Protein AF-A0A844U3K2-F1 (afdb_monomer_lite)

pLDDT: mean 70.66, std 17.95, range [29.78, 90.38]

Foldseek 3Di:
DDDDDDDDDPDDPDQFWFFDWFWWADDAQQPVGNPDGGQCPDPPCPPPTDI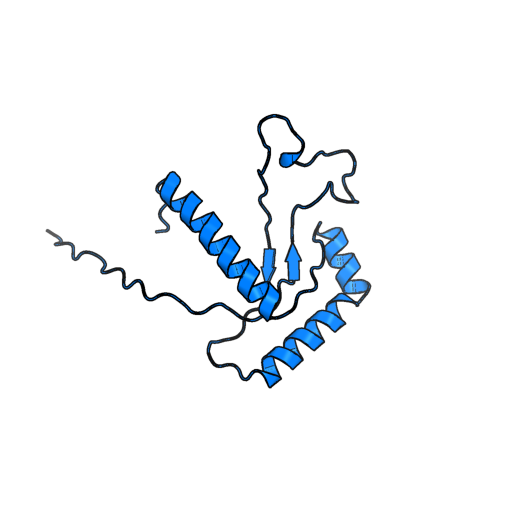DTDTDTDDPPPDPVVRVVRLVVSVVVCPDPVVCVVCSVVNIDTDRDGRVVNRVVVVVVVVVVVVVCVVVVDDDD

Structure (mmCIF, N/CA/C/O backbone):
data_AF-A0A844U3K2-F1
#
_entry.id   AF-A0A844U3K2-F1
#
loop_
_atom_site.group_PDB
_atom_site.id
_atom_site.type_symbol
_atom_site.label_atom_id
_atom_site.label_alt_id
_atom_site.label_comp_id
_atom_site.label_asym_id
_atom_site.label_entity_id
_atom_site.label_seq_id
_atom_site.pdbx_PDB_ins_code
_atom_site.Cartn_x
_atom_site.Cartn_y
_atom_site.Cartn_z
_atom_site.occupancy
_atom_site.B_iso_or_equiv
_atom_site.auth_seq_id
_atom_site.auth_comp_id
_atom_site.auth_asym_id
_atom_site.auth_atom_id
_atom_site.pdbx_PDB_model_num
ATOM 1 N N . MET A 1 1 ? -2.695 -46.057 -21.133 1.00 36.09 1 MET A N 1
ATOM 2 C CA . MET A 1 1 ? -3.716 -45.237 -21.817 1.00 36.09 1 MET A CA 1
ATOM 3 C C . MET A 1 1 ? -4.433 -44.411 -20.755 1.00 36.09 1 MET A C 1
ATOM 5 O O . MET A 1 1 ? -5.202 -44.981 -19.997 1.00 36.09 1 MET A O 1
ATOM 9 N N . ARG A 1 2 ? -4.100 -43.123 -20.600 1.00 29.78 2 ARG A N 1
ATOM 10 C CA . ARG A 1 2 ? -4.831 -42.188 -19.725 1.00 29.78 2 ARG A CA 1
ATOM 11 C C . ARG A 1 2 ? -5.384 -41.075 -20.608 1.00 29.78 2 ARG A C 1
ATOM 13 O O . ARG A 1 2 ? -4.611 -40.342 -21.214 1.00 29.78 2 ARG A O 1
ATOM 20 N N . SER A 1 3 ? -6.703 -41.031 -20.727 1.00 37.22 3 SER A N 1
ATOM 21 C CA . SER A 1 3 ? -7.475 -39.988 -21.396 1.00 37.22 3 SER A CA 1
ATOM 22 C C . SER A 1 3 ? -7.479 -38.721 -20.540 1.00 37.22 3 SER A C 1
ATOM 24 O O . SER A 1 3 ? -7.805 -38.788 -19.357 1.00 37.22 3 SER A O 1
ATOM 26 N N . GLY A 1 4 ? -7.094 -37.591 -21.134 1.00 34.12 4 GLY A N 1
ATOM 27 C CA . GLY A 1 4 ? -7.169 -36.273 -20.513 1.00 34.12 4 GLY A CA 1
ATOM 28 C C . GLY A 1 4 ? -8.562 -35.663 -20.652 1.00 34.12 4 GLY A C 1
ATOM 29 O O . GLY A 1 4 ? -9.132 -35.665 -21.741 1.00 34.12 4 GLY A O 1
ATOM 30 N N . GLU A 1 5 ? -9.080 -35.114 -19.557 1.00 35.31 5 GLU A N 1
ATOM 31 C CA . GLU A 1 5 ? -10.144 -34.110 -19.584 1.00 35.31 5 GLU A CA 1
ATOM 32 C C . GLU A 1 5 ? -9.515 -32.708 -19.493 1.00 35.31 5 GLU A C 1
ATOM 34 O O . GLU A 1 5 ? -8.607 -32.502 -18.681 1.00 35.31 5 GLU A O 1
ATOM 39 N N . PRO A 1 6 ? -9.957 -31.730 -20.304 1.00 40.91 6 PRO A N 1
ATOM 40 C CA . PRO A 1 6 ? -9.425 -30.376 -20.259 1.00 40.91 6 PRO A CA 1
ATOM 41 C C . PRO A 1 6 ? -10.077 -29.552 -19.138 1.00 40.91 6 PRO A C 1
ATOM 43 O O . PRO A 1 6 ? -11.301 -29.463 -19.027 1.00 40.91 6 PRO A O 1
ATOM 46 N N . TYR A 1 7 ? -9.233 -28.904 -18.333 1.00 34.94 7 TYR A N 1
ATOM 47 C CA . TYR A 1 7 ? -9.604 -27.956 -17.281 1.00 34.94 7 TYR A CA 1
ATOM 48 C C . TYR A 1 7 ? -10.477 -26.816 -17.843 1.00 34.94 7 TYR A C 1
ATOM 50 O O . TYR A 1 7 ? -10.039 -26.001 -18.657 1.00 34.94 7 TYR A O 1
ATOM 58 N N . ARG A 1 8 ? -11.736 -26.752 -17.400 1.00 35.28 8 ARG A N 1
ATOM 59 C CA . ARG A 1 8 ? -12.689 -25.682 -17.723 1.00 35.28 8 ARG A CA 1
ATOM 60 C C . ARG A 1 8 ? -12.436 -24.482 -16.801 1.00 35.28 8 ARG A C 1
ATOM 62 O O . ARG A 1 8 ? -12.943 -24.447 -15.683 1.00 35.28 8 ARG A O 1
ATOM 69 N N . ASN A 1 9 ? -11.689 -23.487 -17.280 1.00 35.06 9 ASN A N 1
ATOM 70 C CA . ASN A 1 9 ? -11.476 -22.215 -16.578 1.00 35.06 9 ASN A CA 1
ATOM 71 C C . ASN A 1 9 ? -12.769 -21.381 -16.542 1.00 35.06 9 ASN A C 1
ATOM 73 O O . ASN A 1 9 ? -13.102 -20.687 -17.503 1.00 35.06 9 ASN A O 1
ATOM 77 N N . GLN A 1 10 ? -13.495 -21.430 -15.424 1.00 34.06 10 GLN A N 1
ATOM 78 C CA . GLN A 1 10 ? -14.609 -20.521 -15.147 1.00 34.06 10 GLN A CA 1
ATOM 79 C C . GLN A 1 10 ? -14.060 -19.146 -14.733 1.00 34.06 10 GLN A C 1
ATOM 81 O O . GLN A 1 10 ? -13.820 -18.888 -13.557 1.00 34.06 10 GLN A O 1
ATOM 86 N N . HIS A 1 11 ? -13.848 -18.254 -15.702 1.00 37.47 11 HIS A N 1
ATOM 87 C CA . HIS A 1 11 ? -13.603 -16.837 -15.430 1.00 37.47 11 HIS A CA 1
ATOM 88 C C . HIS A 1 11 ? -14.927 -16.151 -15.072 1.00 37.47 11 HIS A C 1
ATOM 90 O O . HIS A 1 11 ? -15.677 -15.728 -15.949 1.00 37.47 11 HIS A O 1
ATOM 96 N N . THR A 1 12 ? -15.216 -16.016 -13.779 1.00 39.56 12 THR A N 1
ATOM 97 C CA . THR A 1 12 ? -16.156 -14.993 -13.298 1.00 39.56 12 THR A CA 1
ATOM 98 C C . THR A 1 12 ? -15.358 -13.775 -12.827 1.00 39.56 12 THR A C 1
ATOM 100 O O . THR A 1 12 ? -14.430 -13.960 -12.036 1.00 39.56 12 THR A O 1
ATOM 103 N N . PRO A 1 13 ? -15.691 -12.542 -13.251 1.00 38.34 13 PRO A N 1
ATOM 104 C CA . PRO A 1 13 ? -14.995 -11.346 -12.786 1.00 38.34 13 PRO A CA 1
ATOM 105 C C . PRO A 1 13 ? -15.170 -11.188 -11.267 1.00 38.34 13 PRO A C 1
ATOM 107 O O . PRO A 1 13 ? -16.288 -11.106 -10.754 1.00 38.34 13 PRO A O 1
ATOM 110 N N . SER A 1 14 ? -14.049 -11.197 -10.541 1.00 43.28 14 SER A N 1
ATOM 111 C CA . SER A 1 14 ? -14.012 -11.123 -9.078 1.00 43.28 14 SER A CA 1
ATOM 112 C C . SER A 1 14 ? -14.171 -9.671 -8.598 1.00 43.28 14 SER A C 1
ATOM 114 O O . SER A 1 14 ? -13.439 -8.794 -9.067 1.00 43.28 14 SER A O 1
ATOM 116 N N . PRO A 1 15 ? -15.102 -9.367 -7.672 1.00 49.84 15 PRO A N 1
ATOM 117 C CA . PRO A 1 15 ? -15.227 -8.027 -7.107 1.00 49.84 15 PRO A CA 1
ATOM 118 C C . PRO A 1 15 ? -14.035 -7.683 -6.194 1.00 49.84 15 PRO A C 1
ATOM 120 O O . PRO A 1 15 ? -13.535 -8.531 -5.457 1.00 49.84 15 PRO A O 1
ATOM 123 N N . ALA A 1 16 ? -13.603 -6.417 -6.250 1.00 44.94 16 ALA A N 1
ATOM 124 C CA . ALA A 1 16 ? -12.357 -5.907 -5.668 1.00 44.94 16 ALA A CA 1
ATOM 125 C C . ALA A 1 16 ? -12.157 -6.228 -4.165 1.00 44.94 16 ALA A C 1
ATOM 127 O O . ALA A 1 16 ? -13.105 -6.070 -3.384 1.00 44.94 16 ALA A O 1
ATOM 128 N N . PRO A 1 17 ? -10.936 -6.598 -3.722 1.00 44.72 17 PRO A N 1
ATOM 129 C CA . PRO A 1 17 ? -10.653 -6.833 -2.305 1.00 44.72 17 PRO A CA 1
ATOM 130 C C . PRO A 1 17 ? -10.538 -5.520 -1.515 1.00 44.72 17 PRO A C 1
ATOM 132 O O . PRO A 1 17 ? -9.952 -4.556 -1.998 1.00 44.72 17 PRO A O 1
ATOM 135 N N . ARG A 1 18 ? -11.060 -5.489 -0.278 1.00 50.22 18 ARG A N 1
ATOM 136 C CA . ARG A 1 18 ? -11.143 -4.288 0.580 1.00 50.22 18 ARG A CA 1
ATOM 137 C C . ARG A 1 18 ? -10.405 -4.439 1.918 1.00 50.22 18 ARG A C 1
ATOM 139 O O . ARG A 1 18 ? -11.086 -4.538 2.930 1.00 50.22 18 ARG A O 1
ATOM 146 N N . VAL A 1 19 ? -9.070 -4.395 1.982 1.00 41.34 19 VAL A N 1
ATOM 147 C CA . VAL A 1 19 ? -8.370 -3.965 3.224 1.00 41.34 19 VAL A CA 1
ATOM 148 C C . VAL A 1 19 ? -6.961 -3.416 2.961 1.00 41.34 19 VAL A C 1
ATOM 150 O O . VAL A 1 19 ? -6.033 -4.177 2.856 1.00 41.34 19 VAL A O 1
ATOM 153 N N . GLN A 1 20 ? -6.780 -2.101 2.916 1.00 48.97 20 GLN A N 1
ATOM 154 C CA . GLN A 1 20 ? -5.519 -1.342 3.067 1.00 48.97 20 GLN A CA 1
ATOM 155 C C . GLN A 1 20 ? -4.128 -1.972 2.738 1.00 48.97 20 GLN A C 1
ATOM 157 O O . GLN A 1 20 ? -3.649 -2.908 3.383 1.00 48.97 20 GLN A O 1
ATOM 162 N N . ARG A 1 21 ? -3.398 -1.334 1.805 1.00 48.97 21 ARG A N 1
ATOM 163 C CA . ARG A 1 21 ? -1.971 -1.603 1.546 1.00 48.97 21 ARG A CA 1
ATOM 164 C C . ARG A 1 21 ? -1.159 -1.114 2.733 1.00 48.97 21 ARG A C 1
ATOM 166 O O . ARG A 1 21 ? -1.330 0.023 3.157 1.00 48.97 21 ARG A O 1
ATOM 173 N N . PHE A 1 22 ? -0.255 -1.954 3.199 1.00 41.19 22 PHE A N 1
ATOM 174 C CA . PHE A 1 22 ? 0.560 -1.732 4.380 1.00 41.19 22 PHE A CA 1
ATOM 175 C C . PHE A 1 22 ? 2.050 -1.594 4.035 1.00 41.19 22 PHE A C 1
ATOM 177 O O . PHE A 1 22 ? 2.767 -0.856 4.700 1.00 41.19 22 PHE A O 1
ATOM 184 N N . ASN A 1 23 ? 2.514 -2.219 2.949 1.00 37.31 23 ASN A N 1
ATOM 185 C CA . ASN A 1 23 ? 3.910 -2.109 2.520 1.00 37.31 23 ASN A CA 1
ATOM 186 C C . ASN A 1 23 ? 4.014 -1.752 1.025 1.00 37.31 23 ASN A C 1
ATOM 188 O O . ASN A 1 23 ? 3.243 -2.267 0.210 1.00 37.31 23 ASN A O 1
ATOM 192 N N . ARG A 1 24 ? 4.954 -0.878 0.659 1.00 43.50 24 ARG A N 1
ATOM 193 C CA . ARG A 1 24 ? 5.426 -0.623 -0.710 1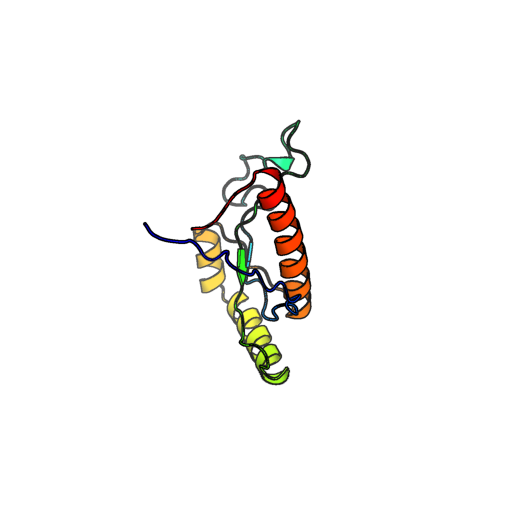.00 43.50 24 ARG A CA 1
ATOM 194 C C . ARG A 1 24 ? 6.950 -0.691 -0.692 1.00 43.50 24 ARG A C 1
ATOM 196 O O . ARG A 1 24 ? 7.586 0.076 0.022 1.00 43.50 24 ARG A O 1
ATOM 203 N N . ILE A 1 25 ? 7.509 -1.559 -1.519 1.00 46.81 25 ILE A N 1
ATOM 204 C CA . ILE A 1 25 ? 8.938 -1.617 -1.806 1.00 46.81 25 ILE A CA 1
ATOM 205 C C . ILE A 1 25 ? 9.123 -0.914 -3.159 1.00 46.81 25 ILE A C 1
ATOM 207 O O . ILE A 1 25 ? 8.307 -1.126 -4.042 1.00 46.81 25 ILE A O 1
ATOM 211 N N . THR A 1 26 ? 10.110 -0.029 -3.292 1.00 45.53 26 THR A N 1
ATOM 212 C CA . THR A 1 26 ? 10.464 0.739 -4.509 1.00 45.53 26 THR A CA 1
ATOM 213 C C . THR A 1 26 ? 9.543 1.917 -4.892 1.00 45.53 26 THR A C 1
ATOM 215 O O . THR A 1 26 ? 8.709 1.847 -5.782 1.00 45.53 26 THR A O 1
ATOM 218 N N . HIS A 1 27 ? 9.724 3.080 -4.272 1.00 45.09 27 HIS A N 1
ATOM 219 C CA . HIS A 1 27 ? 9.581 4.346 -5.004 1.00 45.09 27 HIS A CA 1
ATOM 220 C C . HIS A 1 27 ? 10.521 5.360 -4.351 1.00 45.09 27 HIS A C 1
ATOM 222 O O . HIS A 1 27 ? 10.420 5.571 -3.142 1.00 45.09 27 HIS A O 1
ATOM 228 N N . CYS A 1 28 ? 11.414 5.935 -5.161 1.00 44.62 28 CYS A N 1
ATOM 229 C CA . CYS A 1 28 ? 12.600 6.713 -4.786 1.00 44.62 28 CYS A CA 1
ATOM 230 C C . CYS A 1 28 ? 13.729 5.887 -4.158 1.00 44.62 28 CYS A C 1
ATOM 232 O O . CYS A 1 28 ? 13.476 4.929 -3.424 1.00 44.62 28 CYS A O 1
ATOM 234 N N . GLY A 1 29 ? 14.975 6.276 -4.464 1.00 50.50 29 GLY A N 1
ATOM 235 C CA . GLY A 1 29 ? 16.163 5.796 -3.763 1.00 50.50 29 GLY A CA 1
ATOM 236 C C . GLY A 1 29 ? 15.858 5.731 -2.275 1.00 50.50 29 GLY A C 1
ATOM 237 O O . GLY A 1 29 ? 15.312 6.681 -1.701 1.00 50.50 29 GLY A O 1
ATOM 238 N N . PHE A 1 30 ? 16.073 4.558 -1.679 1.00 55.25 30 PHE A N 1
ATOM 239 C CA . PHE A 1 30 ? 15.779 4.382 -0.267 1.00 55.25 30 PHE A CA 1
ATOM 240 C C . PHE A 1 30 ? 16.460 5.523 0.494 1.00 55.25 30 PHE A C 1
ATOM 242 O O . PHE A 1 30 ? 17.609 5.829 0.185 1.00 55.25 30 PHE A O 1
ATOM 249 N N . PRO A 1 31 ? 15.838 6.122 1.522 1.00 58.91 31 PRO A N 1
ATOM 250 C CA . PRO A 1 31 ? 16.558 7.042 2.406 1.00 58.91 31 PRO A CA 1
ATOM 251 C C . PRO A 1 31 ? 17.862 6.420 2.942 1.00 58.91 31 PRO A C 1
ATOM 253 O O . PRO A 1 31 ? 18.820 7.121 3.244 1.00 58.91 31 PRO A O 1
ATOM 256 N N . GLN A 1 32 ? 17.885 5.084 3.005 1.00 61.88 32 GLN A N 1
ATOM 257 C CA . GLN A 1 32 ? 19.013 4.239 3.381 1.00 61.88 32 GLN A CA 1
ATOM 258 C C . GLN A 1 32 ? 20.073 4.065 2.265 1.00 61.88 32 GLN A C 1
ATOM 260 O O . GLN A 1 32 ? 21.205 3.701 2.563 1.00 61.88 32 GLN A O 1
ATOM 265 N N . LEU A 1 33 ? 19.705 4.258 0.991 1.00 64.69 33 LEU A N 1
ATOM 266 C CA . LEU A 1 33 ? 20.531 4.070 -0.214 1.00 64.69 33 LEU A CA 1
ATOM 267 C C . LEU A 1 33 ? 20.359 5.256 -1.191 1.00 64.69 33 LEU A C 1
ATOM 269 O O . LEU A 1 33 ? 19.843 5.072 -2.296 1.00 64.69 33 LEU A O 1
ATOM 273 N N . PRO A 1 34 ? 20.765 6.476 -0.800 1.00 66.12 34 PRO A N 1
ATOM 274 C CA . PRO A 1 34 ? 20.563 7.683 -1.607 1.00 66.12 34 PRO A CA 1
ATOM 275 C C . PRO A 1 34 ? 21.364 7.687 -2.918 1.00 66.12 34 PRO A C 1
ATOM 277 O O . PRO A 1 34 ? 20.968 8.351 -3.869 1.00 66.12 34 PRO A O 1
ATOM 280 N N . ASP A 1 35 ? 22.464 6.934 -2.979 1.00 66.81 35 ASP A N 1
ATOM 281 C CA . ASP A 1 35 ? 23.359 6.888 -4.142 1.00 66.81 35 ASP A CA 1
ATOM 282 C C . ASP A 1 35 ? 22.928 5.862 -5.205 1.00 66.81 35 ASP A C 1
ATOM 284 O O . ASP A 1 35 ? 23.575 5.733 -6.244 1.00 66.81 35 ASP A O 1
ATOM 288 N N . VAL A 1 36 ? 21.860 5.096 -4.949 1.00 68.88 36 VAL A N 1
ATOM 289 C CA . VAL A 1 36 ? 21.363 4.075 -5.877 1.00 68.88 36 VAL A CA 1
ATOM 290 C C . VAL A 1 36 ? 20.164 4.640 -6.644 1.00 68.88 36 VAL A C 1
ATOM 292 O O . VAL A 1 36 ? 19.090 4.784 -6.050 1.00 68.88 36 VAL A O 1
ATOM 295 N N . PRO A 1 37 ? 20.310 4.942 -7.949 1.00 65.62 37 PRO A N 1
ATOM 296 C CA . PRO A 1 37 ? 19.205 5.447 -8.752 1.00 65.62 37 PRO A CA 1
ATOM 297 C C . PRO A 1 37 ? 18.133 4.370 -8.930 1.00 65.62 37 PRO A C 1
ATOM 299 O O . PRO A 1 37 ? 18.423 3.169 -8.998 1.00 65.62 37 PRO A O 1
ATOM 302 N N . ALA A 1 38 ? 16.877 4.796 -9.032 1.00 72.19 38 ALA A N 1
ATOM 303 C CA . ALA A 1 38 ? 15.802 3.895 -9.415 1.00 72.19 38 ALA A CA 1
ATOM 304 C C . ALA A 1 38 ? 16.007 3.437 -10.867 1.00 72.19 38 ALA A C 1
ATOM 306 O O . ALA A 1 38 ? 16.476 4.201 -11.706 1.00 72.19 38 ALA A O 1
ATOM 307 N N . LEU A 1 39 ? 15.592 2.210 -11.203 1.00 73.94 39 LEU A N 1
ATOM 308 C CA . LEU A 1 39 ? 15.681 1.728 -12.589 1.00 73.94 39 LEU A CA 1
ATOM 309 C C . LEU A 1 39 ? 14.961 2.668 -13.561 1.00 73.94 39 LEU A C 1
ATOM 311 O O . LEU A 1 39 ? 15.489 2.940 -14.626 1.00 73.94 39 LEU A O 1
ATOM 315 N N . ALA A 1 40 ? 13.819 3.234 -13.164 1.00 74.94 40 ALA A N 1
ATOM 316 C CA . ALA A 1 40 ? 13.081 4.203 -13.971 1.00 74.94 40 ALA A CA 1
ATOM 317 C C . ALA A 1 40 ? 13.859 5.493 -14.308 1.00 74.94 40 ALA A C 1
ATOM 319 O O . ALA A 1 40 ? 13.472 6.194 -15.240 1.00 74.94 40 ALA A O 1
ATOM 320 N N . GLU A 1 41 ? 14.922 5.812 -13.563 1.00 70.69 41 GLU A N 1
ATOM 321 C CA . GLU A 1 41 ? 15.791 6.979 -13.777 1.00 70.69 41 GLU A CA 1
ATOM 322 C C . GLU A 1 41 ? 16.959 6.672 -14.730 1.00 70.69 41 GLU A C 1
ATOM 324 O O . GLU A 1 41 ? 17.693 7.578 -15.119 1.00 70.69 41 GLU A O 1
ATOM 329 N N . ILE A 1 42 ? 17.137 5.405 -15.118 1.00 77.38 42 ILE A N 1
ATOM 330 C CA . ILE A 1 42 ? 18.146 4.973 -16.086 1.00 77.38 42 ILE A CA 1
ATOM 331 C C . ILE A 1 42 ? 17.536 5.013 -17.491 1.00 77.38 42 ILE A C 1
ATOM 333 O O . ILE A 1 42 ? 16.438 4.500 -17.731 1.00 77.38 42 ILE A O 1
ATOM 337 N N . ASP A 1 43 ? 18.273 5.589 -18.441 1.00 77.12 43 ASP A N 1
ATOM 338 C CA . ASP A 1 43 ? 17.860 5.651 -19.842 1.00 77.12 43 ASP A CA 1
ATOM 339 C C . ASP A 1 43 ? 17.486 4.261 -20.384 1.00 77.12 43 ASP A C 1
ATOM 341 O O . ASP A 1 43 ? 18.216 3.281 -20.227 1.00 77.12 43 ASP A O 1
ATOM 345 N N . GLY A 1 44 ? 16.322 4.175 -21.034 1.00 74.00 44 GLY A N 1
ATOM 346 C CA . GLY A 1 44 ? 15.775 2.923 -21.574 1.00 74.00 44 GLY A CA 1
ATOM 347 C C . GLY A 1 44 ? 14.865 2.138 -20.621 1.00 74.00 44 GLY A C 1
ATOM 348 O O . GLY A 1 44 ? 14.215 1.194 -21.065 1.00 74.00 44 GLY A O 1
ATOM 349 N N . PHE A 1 45 ? 14.742 2.551 -19.356 1.00 74.75 45 PHE A N 1
ATOM 350 C CA . PHE A 1 45 ? 13.887 1.904 -18.349 1.00 74.75 45 PHE A CA 1
ATOM 351 C C . PHE A 1 45 ? 12.732 2.796 -17.869 1.00 74.75 45 PHE A C 1
ATOM 353 O O . PHE A 1 45 ? 12.120 2.533 -16.835 1.00 74.75 45 PHE A O 1
ATOM 360 N N . ALA A 1 46 ? 12.392 3.841 -18.626 1.00 71.88 46 ALA A N 1
ATOM 361 C CA . ALA A 1 46 ? 11.278 4.727 -18.302 1.00 71.88 46 ALA A CA 1
ATOM 362 C C . ALA A 1 46 ? 9.970 3.931 -18.098 1.00 71.88 46 ALA A C 1
ATOM 364 O O . ALA A 1 46 ? 9.555 3.152 -18.956 1.00 71.88 46 ALA A O 1
ATOM 365 N N . GLY A 1 47 ? 9.324 4.122 -16.943 1.00 71.94 47 GLY A N 1
ATOM 366 C CA . GLY A 1 47 ? 8.107 3.393 -16.558 1.00 71.94 47 GLY A CA 1
ATOM 367 C C . GLY A 1 47 ? 8.341 1.997 -15.963 1.00 71.94 47 GLY A C 1
ATOM 368 O O . GLY A 1 47 ? 7.374 1.326 -15.597 1.00 71.94 47 GLY A O 1
ATOM 369 N N . TYR A 1 48 ? 9.596 1.556 -15.828 1.00 67.75 48 TYR A N 1
ATOM 370 C CA . TYR A 1 48 ? 9.935 0.303 -15.161 1.00 67.75 48 TYR A CA 1
ATOM 371 C C . TYR A 1 48 ? 9.853 0.465 -13.640 1.00 67.75 48 TYR A C 1
ATOM 373 O O . TYR A 1 48 ? 10.747 1.007 -12.992 1.00 67.75 48 TYR A O 1
ATOM 381 N N . GLU A 1 49 ? 8.766 -0.037 -13.062 1.00 71.94 49 GLU A N 1
ATOM 382 C CA . GLU A 1 49 ? 8.522 -0.009 -11.622 1.00 71.94 49 GLU A CA 1
ATOM 383 C C . GLU A 1 49 ? 8.020 -1.381 -11.164 1.00 71.94 49 GLU A C 1
ATOM 385 O O . GLU A 1 49 ? 6.963 -1.841 -11.603 1.00 71.94 49 GLU A O 1
ATOM 390 N N . ILE A 1 50 ? 8.761 -2.048 -10.277 1.00 70.88 50 ILE A N 1
ATOM 391 C CA . ILE A 1 50 ? 8.338 -3.299 -9.640 1.00 70.88 50 ILE A CA 1
ATOM 392 C C . ILE A 1 50 ? 8.449 -3.126 -8.136 1.00 70.88 50 ILE A C 1
ATOM 394 O O . ILE A 1 50 ? 9.531 -2.914 -7.583 1.00 70.88 50 ILE A O 1
ATOM 398 N N . ASN A 1 51 ? 7.290 -3.248 -7.498 1.00 72.12 51 ASN A N 1
ATOM 399 C CA . ASN A 1 51 ? 7.121 -2.950 -6.097 1.00 72.12 51 ASN A CA 1
ATOM 400 C C . ASN A 1 51 ? 6.510 -4.149 -5.411 1.00 72.12 51 ASN A C 1
ATOM 402 O O . ASN A 1 51 ? 5.353 -4.476 -5.665 1.00 72.12 51 ASN A O 1
ATOM 406 N N . THR A 1 52 ? 7.237 -4.768 -4.491 1.00 75.25 52 THR A N 1
ATOM 407 C CA . THR A 1 52 ? 6.615 -5.744 -3.601 1.00 75.25 52 THR A CA 1
ATOM 408 C C . THR A 1 52 ? 5.738 -4.995 -2.60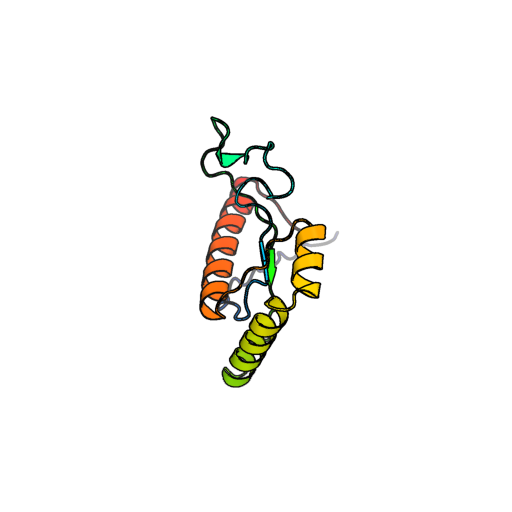6 1.00 75.25 52 THR A C 1
ATOM 410 O O . THR A 1 52 ? 6.093 -3.926 -2.102 1.00 75.25 52 THR A O 1
ATOM 413 N N . TRP A 1 53 ? 4.547 -5.512 -2.342 1.00 80.38 53 TRP A N 1
ATOM 414 C CA . TRP A 1 53 ? 3.625 -4.891 -1.410 1.00 80.38 53 TRP A CA 1
ATOM 415 C C . TRP A 1 53 ? 2.898 -5.916 -0.572 1.00 80.38 53 TRP A C 1
ATOM 417 O O . TRP A 1 53 ? 2.677 -7.046 -0.988 1.00 80.38 53 TRP A O 1
ATOM 427 N N . ASN A 1 54 ? 2.520 -5.480 0.623 1.00 81.12 54 ASN A N 1
ATOM 428 C CA . ASN A 1 54 ? 1.719 -6.267 1.543 1.00 81.12 54 ASN A CA 1
ATOM 429 C C . ASN A 1 54 ? 0.426 -5.512 1.815 1.00 81.12 54 ASN A C 1
ATOM 431 O O . ASN A 1 54 ? 0.438 -4.283 1.930 1.00 81.12 54 ASN A O 1
ATOM 435 N N . ALA A 1 55 ? -0.674 -6.241 1.927 1.00 83.88 55 ALA A N 1
ATOM 436 C CA . ALA A 1 55 ? -1.964 -5.729 2.354 1.00 83.88 55 ALA A CA 1
ATOM 437 C C . ALA A 1 55 ? -2.596 -6.734 3.313 1.00 83.88 55 ALA A C 1
ATOM 439 O O . ALA A 1 55 ? -2.376 -7.939 3.188 1.00 83.88 55 ALA A O 1
ATOM 440 N N . LEU A 1 56 ? -3.392 -6.241 4.258 1.00 84.31 56 LEU A N 1
ATOM 441 C CA . LEU A 1 56 ? -4.309 -7.119 4.978 1.00 84.31 56 LEU A CA 1
ATOM 442 C C . LEU A 1 56 ? -5.477 -7.436 4.028 1.00 84.31 56 LEU A C 1
ATOM 444 O O . LEU A 1 56 ? -5.677 -6.721 3.065 1.00 84.31 56 LEU A O 1
ATOM 448 N N . LEU A 1 57 ? -6.241 -8.508 4.206 1.00 83.69 57 LEU A N 1
ATOM 449 C CA . LEU A 1 57 ? -7.452 -8.758 3.411 1.00 83.69 57 LEU A CA 1
ATOM 450 C C . LEU A 1 57 ? -8.505 -9.396 4.315 1.00 83.69 57 LEU A C 1
ATOM 452 O O . LEU A 1 57 ? -8.173 -10.178 5.201 1.00 83.69 57 LEU A O 1
ATOM 456 N N . ALA A 1 58 ? -9.771 -9.045 4.104 1.00 85.12 58 ALA A N 1
ATOM 457 C CA . ALA A 1 58 ? -10.903 -9.597 4.841 1.00 85.12 58 ALA A CA 1
ATOM 458 C C . ALA A 1 58 ? -11.766 -10.463 3.906 1.00 85.12 58 ALA A C 1
ATOM 460 O O . ALA A 1 58 ? -11.829 -10.176 2.704 1.00 85.12 58 ALA A O 1
ATOM 461 N N . PRO A 1 59 ? -12.441 -11.507 4.426 1.00 85.62 59 PRO A N 1
ATOM 462 C CA . PRO A 1 59 ? -13.324 -12.351 3.630 1.00 85.62 59 PRO A CA 1
ATOM 463 C C . PRO A 1 59 ? -14.436 -11.580 2.911 1.00 85.62 59 PRO A C 1
ATOM 465 O O . PRO A 1 59 ? -14.887 -10.510 3.329 1.00 85.62 59 PRO A O 1
ATOM 468 N N . LYS A 1 60 ? -14.950 -12.171 1.831 1.00 80.19 60 LYS A N 1
ATOM 469 C CA . LYS A 1 60 ? -16.109 -11.622 1.125 1.00 80.19 60 LYS A CA 1
ATOM 470 C C . LYS A 1 60 ? -17.313 -11.562 2.070 1.00 80.19 60 LYS A C 1
ATOM 472 O O . LYS A 1 60 ? -17.677 -12.561 2.680 1.00 80.19 60 LYS A O 1
ATOM 477 N N . GLY A 1 61 ? -17.950 -10.394 2.144 1.00 83.19 61 GLY A N 1
ATOM 478 C CA . GLY A 1 61 ? -19.138 -10.173 2.973 1.00 83.19 61 GLY A CA 1
ATOM 479 C C . GLY A 1 61 ? -18.854 -9.628 4.373 1.00 83.19 61 GLY A C 1
ATOM 480 O O . GLY A 1 61 ? -19.800 -9.441 5.135 1.00 83.19 61 GLY A O 1
ATOM 481 N N . THR A 1 62 ? -17.597 -9.324 4.723 1.00 86.56 62 THR A N 1
ATOM 482 C CA . THR A 1 62 ? -17.303 -8.624 5.980 1.00 86.56 62 THR A CA 1
ATOM 483 C C . THR A 1 62 ? -18.063 -7.288 6.042 1.00 86.56 62 THR A C 1
ATOM 485 O O . THR A 1 62 ? -17.965 -6.488 5.105 1.00 86.56 62 THR A O 1
ATOM 488 N N . PRO A 1 63 ? -18.816 -7.014 7.126 1.00 90.38 63 PRO A N 1
ATOM 489 C CA . PRO A 1 63 ? -19.554 -5.766 7.269 1.00 90.38 63 PRO A CA 1
ATOM 490 C C . PRO A 1 63 ? -18.644 -4.537 7.201 1.00 90.38 63 PRO A C 1
ATOM 492 O O . PRO A 1 63 ? -17.548 -4.527 7.766 1.00 90.38 63 PRO A O 1
ATOM 495 N N . ALA A 1 64 ? -19.134 -3.461 6.579 1.00 85.44 64 ALA A N 1
ATOM 496 C CA . ALA A 1 64 ? -18.371 -2.223 6.405 1.00 85.44 64 ALA A CA 1
ATOM 497 C C . ALA A 1 64 ? -17.875 -1.627 7.735 1.00 85.44 64 ALA A C 1
ATOM 499 O O . ALA A 1 64 ? -16.767 -1.103 7.793 1.00 85.44 64 ALA A O 1
ATOM 500 N N . GLY A 1 65 ? -18.652 -1.763 8.816 1.00 88.50 65 GLY A N 1
ATOM 501 C CA . GLY A 1 65 ? -18.239 -1.321 10.151 1.00 88.50 65 GLY A CA 1
ATOM 502 C C . GLY A 1 65 ? -16.956 -2.005 10.632 1.00 88.50 65 GLY A C 1
ATOM 503 O O . GLY A 1 65 ? -16.035 -1.328 11.073 1.00 88.50 65 GLY A O 1
ATOM 504 N N . VAL A 1 66 ? -16.851 -3.326 10.454 1.00 89.62 66 VAL A N 1
ATOM 505 C CA . VAL A 1 66 ? -15.658 -4.102 10.834 1.00 89.62 66 VAL A CA 1
ATOM 506 C C . VAL A 1 66 ? -14.454 -3.694 9.985 1.00 89.62 66 VAL A C 1
ATOM 508 O O . VAL A 1 66 ? -13.362 -3.508 10.516 1.00 89.62 66 VAL A O 1
ATOM 511 N N . ILE A 1 67 ? -14.652 -3.489 8.679 1.00 87.69 67 ILE A N 1
ATOM 512 C CA . ILE A 1 67 ? -13.593 -3.024 7.768 1.00 87.69 67 ILE A CA 1
ATOM 513 C C . ILE A 1 67 ? -13.064 -1.655 8.210 1.00 87.69 67 ILE A C 1
ATOM 515 O O . ILE A 1 67 ? -11.851 -1.450 8.271 1.00 87.69 67 ILE A O 1
ATOM 519 N N . ASN A 1 68 ? -13.961 -0.732 8.554 1.00 86.88 68 ASN A N 1
ATOM 520 C CA . ASN A 1 68 ? -13.585 0.602 9.011 1.00 86.88 68 ASN A CA 1
ATOM 521 C C . ASN A 1 68 ? -12.810 0.540 10.332 1.00 86.88 68 ASN A C 1
ATOM 523 O O . ASN A 1 68 ? -11.792 1.217 10.466 1.00 86.88 68 ASN A O 1
ATOM 527 N N . THR A 1 69 ? -13.231 -0.308 11.274 1.00 89.31 69 THR A N 1
ATOM 528 C CA . THR A 1 69 ? -12.500 -0.533 12.528 1.00 89.31 69 THR A CA 1
ATOM 529 C C . THR A 1 69 ? -11.100 -1.094 12.277 1.00 89.31 69 THR A C 1
ATOM 531 O O . THR A 1 69 ? -10.136 -0.582 12.842 1.00 89.31 69 THR A O 1
ATOM 534 N N . LEU A 1 70 ? -10.959 -2.096 11.402 1.00 88.31 70 LEU A N 1
ATOM 535 C CA . LEU A 1 70 ? -9.658 -2.682 11.061 1.00 88.31 70 LEU A CA 1
ATOM 536 C C . LEU A 1 70 ? -8.733 -1.667 10.383 1.00 88.31 70 LEU A C 1
ATOM 538 O O . LEU A 1 70 ? -7.567 -1.559 10.753 1.00 88.31 70 LEU A O 1
ATOM 542 N N . SER A 1 71 ? -9.252 -0.887 9.431 1.00 87.56 71 SER A N 1
ATOM 543 C CA . SER A 1 71 ? -8.469 0.157 8.765 1.00 87.56 71 SER A CA 1
ATOM 544 C C . SER A 1 71 ? -8.049 1.261 9.738 1.00 87.56 71 SER A C 1
ATOM 546 O O . SER A 1 71 ? -6.907 1.714 9.698 1.00 87.56 71 SER A O 1
ATOM 548 N N . ALA A 1 72 ? -8.928 1.670 10.656 1.00 88.00 72 ALA A N 1
ATOM 549 C CA . ALA A 1 72 ? -8.582 2.639 11.692 1.00 88.00 72 ALA A CA 1
ATOM 550 C C . ALA A 1 72 ? -7.491 2.102 12.635 1.00 88.00 72 ALA A C 1
ATOM 552 O O . ALA A 1 72 ? -6.535 2.818 12.934 1.00 88.00 72 ALA A O 1
ATOM 553 N N . ALA A 1 73 ? -7.59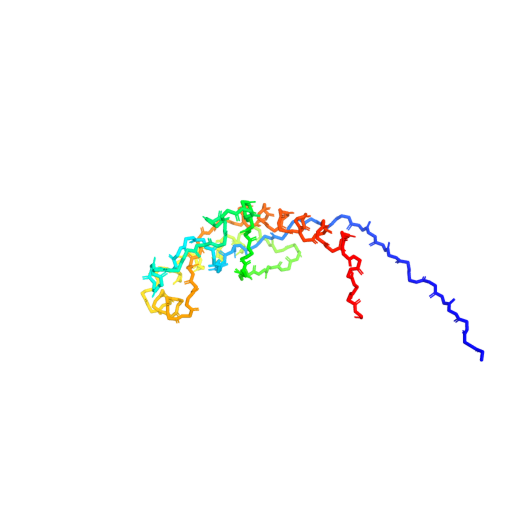4 0.837 13.054 1.00 88.69 73 ALA A N 1
ATOM 554 C CA . ALA A 1 73 ? -6.602 0.186 13.905 1.00 88.69 73 ALA A CA 1
ATOM 555 C C . ALA A 1 73 ? -5.238 0.047 13.207 1.00 88.69 73 ALA A C 1
ATOM 557 O O . ALA A 1 73 ? -4.214 0.365 13.809 1.00 88.69 73 ALA A O 1
ATOM 558 N N . LEU A 1 74 ? -5.214 -0.346 11.928 1.00 86.19 74 LEU A N 1
ATOM 559 C CA . LEU A 1 74 ? -3.990 -0.405 11.121 1.00 86.19 74 LEU A CA 1
ATOM 560 C C . LEU A 1 74 ? -3.338 0.972 10.982 1.00 86.19 74 LEU A C 1
ATOM 562 O O . LEU A 1 74 ? -2.145 1.120 11.239 1.00 86.19 74 LEU A O 1
ATOM 566 N N . ASN A 1 75 ? -4.123 1.999 10.654 1.00 85.31 75 ASN A N 1
ATOM 567 C CA . ASN A 1 75 ? -3.634 3.375 10.573 1.00 85.31 75 ASN A CA 1
ATOM 568 C C . ASN A 1 75 ? -3.050 3.871 11.899 1.00 85.31 75 ASN A C 1
ATOM 570 O O . ASN A 1 75 ? -2.051 4.590 11.907 1.00 85.31 75 ASN A O 1
ATOM 574 N N . ALA A 1 76 ? -3.657 3.498 13.026 1.00 86.69 76 ALA A N 1
ATOM 575 C CA . ALA A 1 76 ? -3.126 3.819 14.344 1.00 86.69 76 ALA A CA 1
ATOM 576 C C . ALA A 1 76 ? -1.817 3.063 14.626 1.00 86.69 76 ALA A C 1
ATOM 578 O O . ALA A 1 76 ? -0.846 3.677 15.069 1.00 86.69 76 ALA A O 1
ATOM 579 N N . ALA A 1 77 ? -1.752 1.767 14.309 1.00 85.44 77 ALA A N 1
ATOM 580 C CA . ALA A 1 77 ? -0.551 0.952 14.479 1.00 85.44 77 ALA A CA 1
ATOM 581 C C . ALA A 1 77 ? 0.628 1.493 13.654 1.00 85.44 77 ALA A C 1
ATOM 583 O O . ALA A 1 77 ? 1.737 1.607 14.171 1.00 85.44 77 ALA A O 1
ATOM 584 N N . MET A 1 78 ? 0.380 1.945 12.422 1.00 82.06 78 MET A N 1
ATOM 585 C CA . MET A 1 78 ? 1.395 2.564 11.559 1.00 82.06 78 MET A CA 1
ATOM 586 C C . MET A 1 78 ? 1.984 3.865 12.110 1.00 82.06 78 MET A C 1
ATOM 588 O O . MET A 1 78 ? 3.058 4.292 11.688 1.00 82.06 78 MET A O 1
ATOM 592 N N . LYS A 1 79 ? 1.316 4.506 13.074 1.00 83.81 79 LYS A N 1
ATOM 593 C CA . LYS A 1 79 ? 1.860 5.672 13.779 1.00 83.81 79 LYS A CA 1
ATOM 594 C C . LYS A 1 79 ? 2.796 5.277 14.924 1.00 83.81 79 LYS A C 1
ATOM 596 O O . LYS A 1 79 ? 3.493 6.151 15.438 1.00 83.81 79 LYS A O 1
ATOM 601 N N . SER A 1 80 ? 2.876 4.004 15.307 1.00 86.94 80 SER A N 1
ATOM 602 C CA . SER A 1 80 ? 3.826 3.549 16.322 1.00 86.94 80 SER A CA 1
ATOM 603 C C . SER A 1 80 ? 5.271 3.757 15.844 1.00 86.94 80 SER A C 1
ATOM 605 O O . SER A 1 80 ? 5.631 3.264 14.771 1.00 86.94 80 SER A O 1
ATOM 607 N N . PRO A 1 81 ? 6.123 4.458 16.615 1.00 84.62 81 PRO A N 1
ATOM 608 C CA . PRO A 1 81 ? 7.539 4.614 16.286 1.00 84.62 81 PRO A CA 1
ATOM 609 C C . PRO A 1 81 ? 8.263 3.270 16.178 1.00 84.62 81 PRO A C 1
ATOM 611 O O . PRO A 1 81 ? 9.111 3.104 15.312 1.00 84.62 81 PRO A O 1
ATOM 614 N N . THR A 1 82 ? 7.895 2.292 17.010 1.00 86.88 82 THR A N 1
ATOM 615 C CA . THR A 1 82 ? 8.500 0.954 17.008 1.00 86.88 82 THR A CA 1
ATOM 616 C C . THR A 1 82 ? 8.220 0.204 15.709 1.00 86.88 82 THR A C 1
ATOM 618 O O . THR A 1 82 ? 9.128 -0.397 15.145 1.00 86.88 82 THR A O 1
ATOM 621 N N . LEU A 1 83 ? 6.981 0.266 15.206 1.00 83.75 83 LEU A N 1
ATOM 622 C CA . LEU A 1 83 ? 6.628 -0.359 13.928 1.00 83.75 83 LEU A CA 1
ATOM 623 C C . LEU A 1 83 ? 7.305 0.354 12.759 1.00 83.75 83 LEU A C 1
ATOM 625 O O . LEU A 1 83 ? 7.854 -0.308 11.888 1.00 83.75 83 LEU A O 1
ATOM 629 N N . ARG A 1 84 ? 7.338 1.692 12.771 1.00 81.12 84 ARG A N 1
ATOM 630 C CA . ARG A 1 84 ? 8.049 2.465 11.743 1.00 81.12 84 ARG A CA 1
ATOM 631 C C . ARG A 1 84 ? 9.532 2.113 11.687 1.00 81.12 84 ARG A C 1
ATOM 633 O O . ARG A 1 84 ? 10.008 1.739 10.629 1.00 81.12 84 ARG A O 1
ATOM 640 N N . GLN A 1 85 ? 10.211 2.087 12.833 1.00 82.69 85 GLN A N 1
ATOM 641 C CA . GLN A 1 85 ? 11.613 1.666 12.911 1.00 82.69 85 GLN A CA 1
ATOM 642 C C . GLN A 1 85 ? 11.836 0.235 12.416 1.00 82.69 85 GLN A C 1
ATOM 644 O O . GLN A 1 85 ? 12.891 -0.060 11.859 1.00 82.69 85 GLN A O 1
ATOM 649 N N . HIS A 1 86 ? 10.879 -0.668 12.637 1.00 83.75 86 HIS A N 1
ATOM 650 C CA . HIS A 1 86 ? 10.975 -2.023 12.111 1.00 83.75 86 HIS A CA 1
ATOM 651 C C . HIS A 1 86 ? 10.899 -2.036 10.581 1.00 83.75 86 HIS A C 1
ATOM 653 O O . HIS A 1 86 ? 11.756 -2.656 9.954 1.00 83.75 86 HIS A O 1
ATOM 659 N N . PHE A 1 87 ? 9.938 -1.327 9.983 1.00 80.25 87 PHE A N 1
ATOM 660 C CA . PHE A 1 87 ? 9.830 -1.235 8.524 1.00 80.25 87 PHE A CA 1
ATOM 661 C C . PHE A 1 87 ? 11.018 -0.511 7.902 1.00 80.25 87 PHE A C 1
ATOM 663 O O . PHE A 1 87 ? 11.559 -0.991 6.912 1.00 80.25 87 PHE A O 1
ATOM 670 N N . ASP A 1 88 ? 11.505 0.558 8.532 1.00 77.00 88 ASP A N 1
ATOM 671 C CA . ASP A 1 88 ? 12.693 1.275 8.068 1.00 77.00 88 ASP A CA 1
ATOM 672 C C . ASP A 1 88 ? 13.915 0.342 8.013 1.00 77.00 88 ASP A C 1
ATOM 674 O O . ASP A 1 88 ? 14.667 0.362 7.036 1.00 77.00 88 ASP A O 1
ATOM 678 N N . LYS A 1 89 ? 14.093 -0.525 9.023 1.00 78.56 89 LYS A N 1
ATOM 679 C CA . LYS A 1 89 ? 15.158 -1.546 9.039 1.00 78.56 89 LYS A CA 1
ATOM 680 C C . LYS A 1 89 ? 14.993 -2.608 7.955 1.00 78.56 89 LYS A C 1
ATOM 682 O O . LYS A 1 89 ? 15.992 -3.120 7.465 1.00 78.56 89 LYS A O 1
ATOM 687 N N . GLU A 1 90 ? 13.759 -2.943 7.594 1.00 76.31 90 GLU A N 1
ATOM 688 C CA . GLU A 1 90 ? 13.459 -3.901 6.524 1.00 76.31 90 GLU A CA 1
ATOM 689 C C . GLU A 1 90 ? 13.485 -3.273 5.123 1.00 76.31 90 GLU A C 1
ATOM 691 O O . GLU A 1 90 ? 13.269 -3.975 4.138 1.00 76.31 90 GLU A O 1
ATOM 696 N N . GLY A 1 91 ? 13.736 -1.963 5.003 1.00 69.00 91 GLY A N 1
ATOM 697 C CA . GLY A 1 91 ? 13.625 -1.270 3.718 1.00 69.00 91 GLY A CA 1
ATOM 698 C C . GLY A 1 91 ? 12.183 -1.264 3.199 1.00 69.00 91 GLY A C 1
ATOM 699 O O . GLY A 1 91 ? 11.934 -1.376 2.002 1.00 69.00 91 GLY A O 1
ATOM 700 N N . ALA A 1 92 ? 11.212 -1.177 4.101 1.00 71.50 92 ALA A N 1
ATOM 701 C CA . ALA A 1 92 ? 9.796 -1.069 3.798 1.00 71.50 92 ALA A CA 1
ATOM 702 C C . ALA A 1 92 ? 9.318 0.345 4.129 1.00 71.50 92 ALA A C 1
ATOM 704 O O . ALA A 1 92 ? 9.600 0.865 5.205 1.00 71.50 92 ALA A O 1
ATOM 705 N N . VAL A 1 93 ? 8.557 0.965 3.225 1.00 70.62 93 VAL A N 1
ATOM 706 C CA . VAL A 1 93 ? 7.912 2.251 3.511 1.00 70.62 93 VAL A CA 1
ATOM 707 C C . VAL A 1 93 ? 6.467 1.979 3.932 1.00 70.62 93 VAL A C 1
ATOM 709 O O . VAL A 1 93 ? 5.688 1.456 3.122 1.00 70.62 93 VAL A O 1
ATOM 712 N N . PRO A 1 94 ? 6.079 2.320 5.177 1.00 68.69 94 PRO A N 1
ATOM 713 C CA . PRO A 1 94 ? 4.714 2.144 5.646 1.00 68.69 94 PRO A CA 1
ATOM 714 C C . PRO A 1 94 ? 3.744 2.945 4.775 1.00 68.69 94 PRO A C 1
ATOM 716 O O . PRO A 1 94 ? 3.794 4.175 4.738 1.00 68.69 94 PRO A O 1
ATOM 719 N N . ALA A 1 95 ? 2.834 2.256 4.088 1.00 70.81 95 ALA A N 1
ATOM 720 C CA . ALA A 1 95 ? 1.774 2.909 3.331 1.00 70.81 95 ALA A CA 1
ATOM 721 C C . ALA A 1 95 ? 0.525 3.046 4.209 1.00 70.81 95 ALA A C 1
ATOM 723 O O . ALA A 1 95 ? 0.077 2.080 4.824 1.00 70.81 95 ALA A O 1
ATOM 724 N N . GLN A 1 96 ? -0.055 4.244 4.251 1.00 72.38 96 GLN A N 1
ATOM 725 C CA . GLN A 1 96 ? -1.396 4.467 4.788 1.00 72.38 96 GLN A CA 1
ATOM 726 C C . GLN A 1 96 ? -2.335 4.660 3.599 1.00 72.38 96 GLN A C 1
ATOM 728 O O . GLN A 1 96 ? -2.117 5.546 2.781 1.00 72.38 96 GLN A O 1
ATOM 733 N N . SER A 1 97 ? -3.348 3.805 3.479 1.00 76.31 97 SER A N 1
ATOM 734 C CA . SER A 1 97 ? -4.392 3.922 2.448 1.00 76.31 97 SER A CA 1
ATOM 735 C C . SER A 1 97 ? -5.814 3.762 2.999 1.00 76.31 97 SER A C 1
ATOM 737 O O . SER A 1 97 ? -6.034 3.301 4.112 1.00 76.31 97 SER A O 1
ATOM 739 N N . THR A 1 98 ? -6.839 4.129 2.255 1.00 84.69 98 THR A N 1
ATOM 740 C CA . THR A 1 98 ? -8.215 3.753 2.597 1.00 84.69 98 THR A CA 1
ATOM 741 C C . THR A 1 98 ? -8.539 2.357 2.046 1.00 84.69 98 THR A C 1
ATOM 743 O O . THR A 1 98 ? -7.876 1.872 1.123 1.00 84.69 98 THR A O 1
ATOM 746 N N . PRO A 1 99 ? -9.581 1.671 2.550 1.00 83.12 99 PRO A N 1
ATOM 747 C CA . PRO A 1 99 ? -10.043 0.423 1.938 1.00 83.12 99 PRO A CA 1
ATOM 748 C C . PRO A 1 99 ? -10.401 0.579 0.451 1.00 83.12 99 PRO A C 1
ATOM 750 O O . PRO A 1 99 ? -10.195 -0.351 -0.330 1.00 83.12 99 PRO A O 1
ATOM 753 N N . ALA A 1 100 ? -10.913 1.751 0.057 1.00 82.31 100 ALA A N 1
ATOM 754 C CA . ALA A 1 100 ? -11.228 2.076 -1.333 1.00 82.31 100 ALA A CA 1
ATOM 755 C C . ALA A 1 100 ? -9.959 2.243 -2.183 1.00 82.31 100 ALA A C 1
ATOM 757 O O . ALA A 1 100 ? -9.881 1.679 -3.272 1.00 82.31 100 ALA A O 1
ATOM 758 N N . GLU A 1 101 ? -8.948 2.940 -1.664 1.00 83.56 101 GLU A N 1
ATOM 759 C CA . GLU A 1 101 ? -7.654 3.103 -2.337 1.00 83.56 101 GLU A CA 1
ATOM 760 C C . GLU A 1 101 ? -6.935 1.773 -2.538 1.00 83.56 101 GLU A C 1
ATOM 762 O O . GLU A 1 101 ? -6.418 1.531 -3.627 1.00 83.56 101 GLU A O 1
ATOM 767 N N . LEU A 1 102 ? -6.947 0.869 -1.546 1.00 85.25 102 LEU A N 1
ATOM 768 C CA . LEU A 1 102 ? -6.400 -0.463 -1.798 1.00 85.25 102 LEU A CA 1
ATOM 769 C C . LEU A 1 102 ? -7.201 -1.189 -2.877 1.00 85.25 102 LEU A C 1
ATOM 771 O O . LEU A 1 102 ? -6.604 -1.826 -3.738 1.00 85.25 102 LEU A O 1
ATOM 775 N N . SER A 1 103 ? -8.532 -1.121 -2.827 1.00 83.56 103 SER A N 1
ATOM 776 C CA . SER A 1 103 ? -9.368 -1.816 -3.812 1.00 83.56 103 SER A CA 1
ATOM 777 C C . SER A 1 103 ? -9.004 -1.396 -5.235 1.00 83.56 103 SER A C 1
ATOM 779 O O . SER A 1 103 ? -8.876 -2.251 -6.107 1.00 83.56 103 SER A O 1
ATOM 781 N N . ALA A 1 104 ? -8.800 -0.093 -5.454 1.00 87.25 104 ALA A N 1
ATOM 782 C CA . ALA A 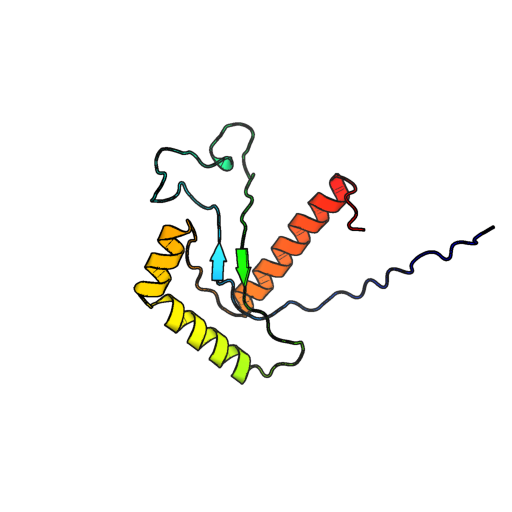1 104 ? -8.333 0.442 -6.728 1.00 87.25 104 ALA A CA 1
ATOM 783 C C . ALA A 1 104 ? -6.923 -0.063 -7.069 1.00 87.25 104 ALA A C 1
ATOM 785 O O . ALA A 1 104 ? -6.713 -0.620 -8.142 1.00 87.25 104 ALA A O 1
ATOM 786 N N . PHE A 1 105 ? -5.987 0.029 -6.122 1.00 86.62 105 PHE A N 1
ATOM 787 C CA . PHE A 1 105 ? -4.609 -0.409 -6.324 1.00 86.62 105 PHE A CA 1
ATOM 788 C C . PHE A 1 105 ? -4.490 -1.898 -6.693 1.00 86.62 105 PHE A C 1
ATOM 790 O O . PHE A 1 105 ? -3.738 -2.244 -7.598 1.00 86.62 105 PHE A O 1
ATOM 797 N N . ILE A 1 106 ? -5.258 -2.783 -6.048 1.00 86.25 106 ILE A N 1
ATOM 798 C CA . ILE A 1 106 ? -5.272 -4.211 -6.395 1.00 86.25 106 ILE A CA 1
ATOM 799 C C . ILE A 1 106 ? -5.772 -4.419 -7.822 1.00 86.25 106 ILE A C 1
ATOM 801 O O . ILE A 1 106 ? -5.212 -5.235 -8.546 1.00 86.25 106 ILE A O 1
ATOM 805 N N . GLN A 1 107 ? -6.826 -3.709 -8.228 1.00 87.19 107 GLN A N 1
ATOM 806 C CA . GLN A 1 107 ? -7.351 -3.825 -9.588 1.00 87.19 107 GLN A CA 1
ATOM 807 C C . GLN A 1 107 ? -6.307 -3.406 -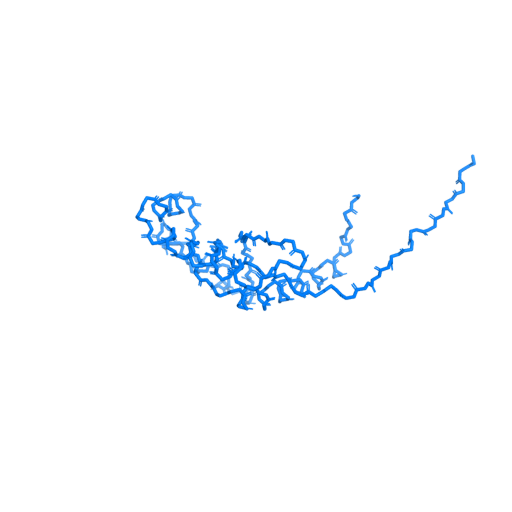10.626 1.00 87.19 107 GLN A C 1
ATOM 809 O O . GLN A 1 107 ? -6.194 -4.047 -11.668 1.00 87.19 107 GLN A O 1
ATOM 814 N N . ASP A 1 108 ? -5.524 -2.372 -10.336 1.00 88.50 108 ASP A N 1
ATOM 815 C CA . ASP A 1 108 ? -4.478 -1.902 -11.242 1.00 88.50 108 ASP A CA 1
ATOM 816 C C . ASP A 1 108 ? -3.271 -2.849 -11.276 1.00 88.50 108 ASP A C 1
ATOM 818 O O . ASP A 1 108 ? -2.777 -3.168 -12.358 1.00 88.50 108 ASP A O 1
ATOM 822 N N . GLU A 1 109 ? -2.859 -3.398 -10.130 1.00 88.56 109 GLU A N 1
ATOM 823 C CA . GLU A 1 109 ? -1.816 -4.427 -10.074 1.00 88.56 109 GLU A CA 1
ATOM 824 C C . GLU A 1 109 ? -2.237 -5.703 -10.806 1.00 88.56 109 GLU A C 1
ATOM 826 O O . GLU A 1 109 ? -1.465 -6.235 -11.599 1.00 88.56 109 GLU A O 1
ATOM 831 N N . LEU A 1 110 ? -3.473 -6.173 -10.617 1.00 87.44 110 LEU A N 1
ATOM 832 C CA . LEU A 1 110 ? -3.982 -7.342 -11.337 1.00 87.44 110 LEU A CA 1
ATOM 833 C C . LEU A 1 110 ? -3.962 -7.125 -12.852 1.00 87.44 110 LEU A C 1
ATOM 835 O O . LEU A 1 110 ? -3.533 -8.018 -13.578 1.00 87.44 110 LEU A O 1
ATOM 839 N N . LYS A 1 111 ? -4.367 -5.945 -13.340 1.00 88.94 111 LYS A N 1
ATOM 840 C CA . LYS A 1 111 ? -4.298 -5.614 -14.774 1.00 88.94 111 LYS A CA 1
ATOM 841 C C . LYS A 1 111 ? -2.859 -5.597 -15.285 1.00 88.94 111 LYS A C 1
ATOM 843 O O . LYS A 1 111 ? -2.583 -6.164 -16.339 1.00 88.94 111 LYS A O 1
ATOM 848 N N . LYS A 1 112 ? -1.946 -4.970 -14.538 1.00 85.25 112 LYS A N 1
ATOM 849 C CA . LYS A 1 112 ? -0.522 -4.898 -14.884 1.00 85.25 112 LYS A CA 1
ATOM 850 C C . LYS A 1 112 ? 0.087 -6.294 -15.000 1.00 85.25 112 LYS A C 1
ATOM 852 O O . LYS A 1 112 ? 0.688 -6.617 -16.020 1.00 85.25 112 LYS A O 1
ATOM 857 N N . TRP A 1 113 ? -0.096 -7.129 -13.980 1.00 86.44 113 TRP A N 1
ATOM 858 C CA . TRP A 1 113 ? 0.490 -8.467 -13.947 1.00 86.44 113 TRP A CA 1
ATOM 859 C C . TRP A 1 113 ? -0.187 -9.438 -14.917 1.00 86.44 113 TRP A C 1
ATOM 861 O O . TRP A 1 113 ? 0.513 -10.268 -15.489 1.00 86.44 113 TRP A O 1
ATOM 871 N N . ALA A 1 114 ? -1.492 -9.305 -15.179 1.00 85.00 114 ALA A N 1
ATOM 872 C CA . ALA A 1 114 ? -2.163 -10.069 -16.233 1.00 85.00 114 ALA A CA 1
ATOM 873 C C . ALA A 1 114 ? -1.519 -9.812 -17.605 1.00 85.00 114 ALA A C 1
ATOM 875 O O . ALA A 1 114 ? -1.151 -10.764 -18.290 1.00 85.00 114 ALA A O 1
ATOM 876 N N . GLY A 1 115 ? -1.279 -8.542 -17.957 1.00 83.62 115 GLY A N 1
ATOM 877 C CA . GLY A 1 115 ? -0.600 -8.188 -19.207 1.00 83.62 115 GLY A CA 1
ATOM 878 C C . GLY A 1 115 ? 0.818 -8.759 -19.301 1.00 83.62 115 GLY A C 1
ATOM 879 O O . GLY A 1 115 ? 1.215 -9.265 -20.350 1.00 83.62 115 GLY A O 1
ATOM 880 N N . VAL A 1 116 ? 1.568 -8.752 -18.193 1.00 84.75 116 VAL A N 1
ATOM 881 C CA . VAL A 1 116 ? 2.892 -9.391 -18.135 1.00 84.75 116 VAL A CA 1
ATOM 882 C C . VAL A 1 116 ? 2.773 -10.897 -18.375 1.00 84.75 116 VAL A C 1
ATOM 884 O O . VAL A 1 116 ? 3.408 -11.403 -19.295 1.00 84.75 116 VAL A O 1
ATOM 887 N N . VAL A 1 117 ? 1.945 -11.612 -17.608 1.00 85.06 117 VAL A N 1
ATOM 888 C CA . VAL A 1 117 ? 1.787 -13.075 -17.719 1.00 85.06 117 VAL A CA 1
ATOM 889 C C . VAL A 1 117 ? 1.389 -13.496 -19.134 1.00 85.06 117 VAL A C 1
ATOM 891 O O . VAL A 1 117 ? 1.969 -14.445 -19.665 1.00 85.06 117 VAL A O 1
ATOM 894 N N . GLU A 1 118 ? 0.458 -12.773 -19.761 1.00 83.75 118 GLU A N 1
ATOM 895 C CA . GLU A 1 118 ? 0.038 -13.018 -21.144 1.00 83.75 118 GLU A CA 1
ATOM 896 C C . GLU A 1 118 ? 1.183 -12.803 -22.140 1.00 83.75 118 GLU A C 1
ATOM 898 O O . GLU A 1 118 ? 1.387 -13.633 -23.026 1.00 83.75 118 GLU A O 1
ATOM 903 N N . SER A 1 119 ? 1.976 -11.740 -21.971 1.00 81.44 119 SER A N 1
ATOM 904 C CA . SER A 1 119 ? 3.075 -11.409 -22.889 1.00 81.44 119 SER A CA 1
ATOM 905 C C . SER A 1 119 ? 4.197 -12.454 -22.919 1.00 81.44 119 SER A C 1
ATOM 907 O O . SER A 1 119 ? 4.842 -12.629 -23.952 1.00 81.44 119 SER A O 1
ATOM 909 N N . VAL A 1 120 ? 4.422 -13.164 -21.807 1.00 84.31 120 VAL A N 1
ATOM 910 C CA . VAL A 1 120 ? 5.528 -14.126 -21.655 1.00 84.31 120 VAL A CA 1
ATOM 911 C C . VAL A 1 120 ? 5.068 -15.575 -21.440 1.00 84.31 120 VAL A C 1
ATOM 913 O O . VAL A 1 120 ? 5.894 -16.446 -21.177 1.00 84.31 120 VAL A O 1
ATOM 916 N N . ASN A 1 121 ? 3.767 -15.854 -21.598 1.00 79.31 121 ASN A N 1
ATOM 917 C CA . ASN A 1 121 ? 3.154 -17.190 -21.521 1.00 79.31 121 ASN A CA 1
ATOM 918 C C . ASN A 1 121 ? 3.562 -17.989 -20.262 1.00 79.31 121 ASN A C 1
ATOM 920 O O . ASN A 1 121 ? 3.844 -19.189 -20.322 1.00 79.31 121 ASN A O 1
ATOM 924 N N . ILE A 1 122 ? 3.603 -17.312 -19.112 1.00 80.00 122 ILE A N 1
ATOM 925 C CA . ILE A 1 122 ? 3.909 -17.933 -17.818 1.00 80.00 122 ILE A CA 1
ATOM 926 C C . ILE A 1 122 ? 2.695 -18.740 -17.339 1.00 80.00 122 ILE A C 1
ATOM 928 O O . ILE A 1 122 ? 1.558 -18.277 -17.410 1.00 80.00 122 ILE A O 1
ATOM 932 N N . ARG A 1 123 ? 2.935 -19.948 -16.816 1.00 72.94 123 ARG A N 1
ATOM 933 C CA . ARG A 1 123 ? 1.924 -20.787 -16.157 1.00 72.94 123 ARG A CA 1
ATOM 934 C C . ARG A 1 123 ? 2.404 -21.161 -14.763 1.00 72.94 123 ARG A C 1
ATOM 936 O O . ARG A 1 123 ? 3.577 -21.477 -14.593 1.00 72.94 123 ARG A O 1
ATOM 943 N N . VAL A 1 124 ? 1.489 -21.117 -13.802 1.00 70.06 124 VAL A N 1
ATOM 944 C CA . VAL A 1 124 ? 1.680 -21.697 -12.469 1.00 70.06 124 VAL A CA 1
ATOM 945 C C . VAL A 1 124 ? 1.119 -23.119 -12.526 1.00 70.06 124 VAL A C 1
ATOM 947 O O . VAL A 1 124 ? 0.063 -23.319 -13.134 1.00 70.06 124 VAL A O 1
ATOM 950 N N . ASP A 1 125 ? 1.871 -24.083 -12.008 1.00 52.16 125 ASP A N 1
ATOM 951 C CA . ASP A 1 125 ? 1.560 -25.516 -11.989 1.00 52.16 125 ASP A CA 1
ATOM 952 C C . ASP A 1 125 ? 0.494 -25.910 -10.952 1.00 52.16 125 ASP A C 1
ATOM 954 O O . ASP A 1 125 ? 0.336 -25.206 -9.927 1.00 52.16 125 ASP A O 1
#

Sequence (125 aa):
MRSGEPYRNQHTPSPAPRVQRFNRITHCGFPQLPDVPALAEIDGFAGYEINTWNALLAPKGTPAGVINTLSAALNAAMKSPTLRQHFDKEGAVPAQSTPAELSAFIQDELKKWAGVVESVNIRVD

Secondary structure (DSSP, 8-state):
--PPPP-----PPPPPP-S-EEEE--SSS-TT-TTS--GGGSTT-TT-----EEE----TT--HHHHHHHHHHHHHHTT-HHHHHHHHHTT-EEP---HHHHHHHHHHHHHHHHHHHHHHT----

Radius of gyration: 18.91 Å; chains: 1; bounding box: 43×53×40 Å